Protein AF-A0A662HVS2-F1 (afdb_monomer_lite)

Foldseek 3Di:
DVVVVVVVVVVVLVVQLVVQLVVQVVVCCVPVCVVPVPVCVVCVVVSSVVSNVVSVVVVVVVVVVVVVVVVVVVCVVVVVVVVVVVCPVVVPD

Secondary structure (DSSP, 8-state):
-HHHHHHHHHHHHHHHHHHHHHHHHHHHIIIIIHH-HHHHHHHHHHHHHHHHHHHHHHHHHHHHHHHHHHHHHHHHHHHHHHHHHHHHHHHT-

Radius of gyration: 23.28 Å; chains: 1; bounding box: 54×32×63 Å

Structure (mmCIF, N/CA/C/O backbone):
data_AF-A0A662HVS2-F1
#
_entry.id   AF-A0A662HVS2-F1
#
loop_
_atom_site.group_PDB
_atom_site.id
_atom_site.type_symbol
_atom_site.label_atom_id
_atom_site.label_alt_id
_atom_site.label_comp_id
_atom_site.label_asym_id
_atom_site.label_entity_id
_atom_site.label_seq_id
_atom_site.pdbx_PDB_ins_code
_atom_site.Cartn_x
_atom_site.Cartn_y
_atom_site.Cartn_z
_atom_site.occupancy
_atom_site.B_iso_or_equiv
_atom_site.auth_seq_id
_atom_site.auth_comp_id
_atom_site.auth_asym_id
_atom_site.auth_atom_id
_atom_site.pdbx_PDB_model_num
ATOM 1 N N . GLU A 1 1 ? 6.350 21.814 -8.821 1.00 77.00 1 GLU A N 1
ATOM 2 C CA . GLU A 1 1 ? 6.280 20.498 -9.494 1.00 77.00 1 GLU A CA 1
ATOM 3 C C . GLU A 1 1 ? 6.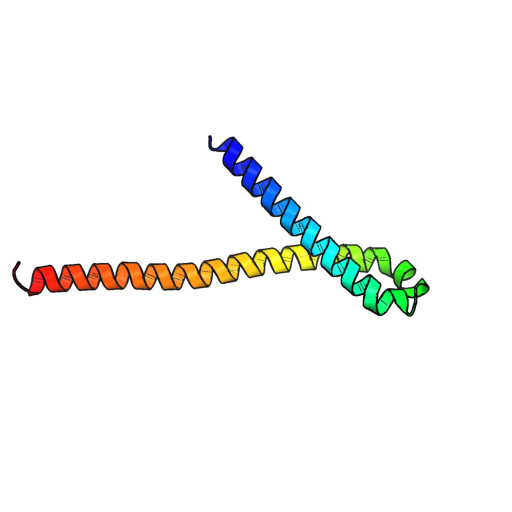454 19.326 -8.523 1.00 77.00 1 GLU A C 1
ATOM 5 O O . GLU A 1 1 ? 5.456 18.705 -8.193 1.00 77.00 1 GLU A O 1
ATOM 10 N N . ALA A 1 2 ? 7.643 19.049 -7.964 1.00 87.81 2 ALA A N 1
ATOM 11 C CA . ALA A 1 2 ? 7.842 17.875 -7.088 1.00 87.81 2 ALA A CA 1
ATOM 12 C C . ALA A 1 2 ? 6.936 17.832 -5.835 1.00 87.81 2 ALA A C 1
ATOM 14 O O . ALA A 1 2 ? 6.409 16.777 -5.491 1.00 87.81 2 ALA A O 1
ATOM 15 N N . ALA A 1 3 ? 6.703 18.973 -5.176 1.00 92.56 3 ALA A N 1
ATOM 16 C CA . ALA A 1 3 ? 5.824 19.050 -4.003 1.00 92.56 3 ALA A CA 1
ATOM 17 C C . ALA A 1 3 ? 4.357 18.697 -4.318 1.00 92.56 3 ALA A C 1
ATOM 19 O O . ALA A 1 3 ? 3.660 18.116 -3.489 1.00 92.56 3 ALA A O 1
ATOM 20 N N . GLU A 1 4 ? 3.899 19.015 -5.527 1.00 95.31 4 GLU A N 1
ATOM 21 C CA . GLU A 1 4 ? 2.537 18.730 -5.979 1.00 95.31 4 GLU A CA 1
ATOM 22 C C . GLU A 1 4 ? 2.355 17.237 -6.265 1.00 95.31 4 GLU A C 1
ATOM 24 O O . GLU A 1 4 ? 1.371 16.639 -5.839 1.00 95.31 4 GLU A O 1
ATOM 29 N N . LEU A 1 5 ? 3.365 16.600 -6.868 1.00 94.50 5 LEU A N 1
ATOM 30 C CA . LEU A 1 5 ? 3.386 15.149 -7.066 1.00 94.50 5 LEU A CA 1
ATOM 31 C C . LEU A 1 5 ? 3.367 14.390 -5.736 1.00 94.50 5 LEU A C 1
ATOM 33 O O . LEU A 1 5 ? 2.605 13.439 -5.582 1.00 94.50 5 LEU A O 1
ATOM 37 N N . VAL A 1 6 ? 4.168 14.825 -4.758 1.00 95.31 6 VAL A N 1
ATOM 38 C CA . VAL A 1 6 ? 4.170 14.220 -3.417 1.00 95.31 6 VAL A CA 1
ATOM 39 C C . VAL A 1 6 ? 2.789 14.332 -2.778 1.00 95.31 6 VAL A C 1
ATOM 41 O O . VAL A 1 6 ? 2.288 13.347 -2.239 1.00 95.31 6 VAL A O 1
ATOM 44 N N . LYS A 1 7 ? 2.143 15.499 -2.883 1.00 96.81 7 LYS A N 1
ATOM 45 C CA . LYS A 1 7 ? 0.788 15.706 -2.368 1.00 96.81 7 LYS A CA 1
ATOM 46 C C . LYS A 1 7 ? -0.215 14.739 -3.005 1.00 96.81 7 LYS A C 1
ATOM 48 O O . LYS A 1 7 ? -0.926 14.059 -2.274 1.00 96.81 7 LYS A O 1
ATOM 53 N N . LEU A 1 8 ? -0.224 14.626 -4.334 1.00 96.50 8 LEU A N 1
ATOM 54 C CA . LEU A 1 8 ? -1.130 13.723 -5.053 1.00 96.50 8 LEU A CA 1
ATOM 55 C C . LEU A 1 8 ? -0.930 12.257 -4.651 1.00 96.50 8 LEU A C 1
ATOM 57 O O . LEU A 1 8 ? -1.902 11.527 -4.463 1.00 96.50 8 LEU A O 1
ATOM 61 N N . VAL A 1 9 ? 0.323 11.825 -4.482 1.00 93.94 9 VAL A N 1
ATOM 62 C CA . VAL A 1 9 ? 0.636 10.462 -4.027 1.00 93.94 9 VAL A CA 1
ATOM 63 C C . VAL A 1 9 ? 0.113 10.225 -2.612 1.00 93.94 9 VAL A C 1
ATOM 65 O O . VAL A 1 9 ? -0.510 9.196 -2.357 1.00 93.94 9 VAL A O 1
ATOM 68 N N . VAL A 1 10 ? 0.332 11.172 -1.697 1.00 95.81 10 VAL A N 1
ATOM 69 C CA . VAL A 1 10 ? -0.153 11.068 -0.314 1.00 95.81 10 VAL A CA 1
ATOM 70 C C . VAL A 1 10 ? -1.681 11.029 -0.275 1.00 95.81 10 VAL A C 1
ATOM 72 O O . VAL A 1 10 ? -2.244 10.151 0.375 1.00 95.81 10 VAL A O 1
ATOM 75 N N . GLU A 1 11 ? -2.361 11.917 -1.000 1.00 97.00 11 GLU A N 1
ATOM 76 C CA . GLU A 1 11 ? -3.826 11.941 -1.075 1.00 97.00 11 GLU A CA 1
ATOM 77 C C . GLU A 1 11 ? -4.384 10.642 -1.669 1.00 97.00 11 GLU A C 1
ATOM 79 O O . GLU A 1 11 ? -5.323 10.068 -1.118 1.00 97.00 11 GLU A O 1
ATOM 84 N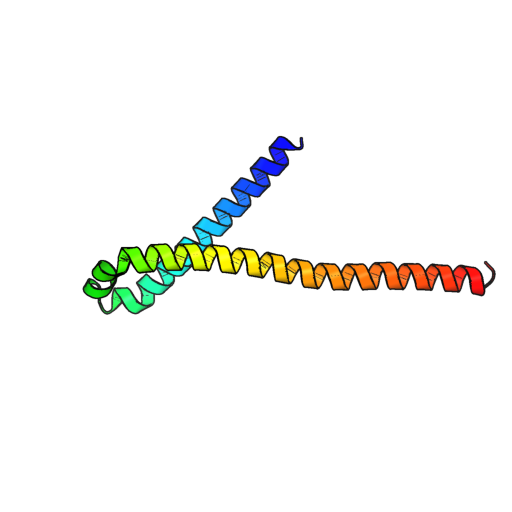 N . GLY A 1 12 ? -3.768 10.120 -2.734 1.00 95.38 12 GLY A N 1
ATOM 85 C CA . GLY A 1 12 ? -4.153 8.842 -3.332 1.00 95.38 12 GLY A CA 1
ATOM 86 C C . GLY A 1 12 ? -3.988 7.659 -2.373 1.00 95.38 12 GLY A C 1
ATOM 87 O O . GLY A 1 12 ? -4.887 6.825 -2.256 1.00 95.38 12 GLY A O 1
ATOM 88 N N . LEU A 1 13 ? -2.872 7.602 -1.638 1.00 95.12 13 LEU A N 1
ATOM 89 C CA . LEU A 1 13 ? -2.634 6.568 -0.627 1.00 95.12 13 LEU A CA 1
ATOM 90 C C . LEU A 1 13 ? -3.625 6.659 0.537 1.00 95.12 13 LEU A C 1
ATOM 92 O O . LEU A 1 13 ? -4.108 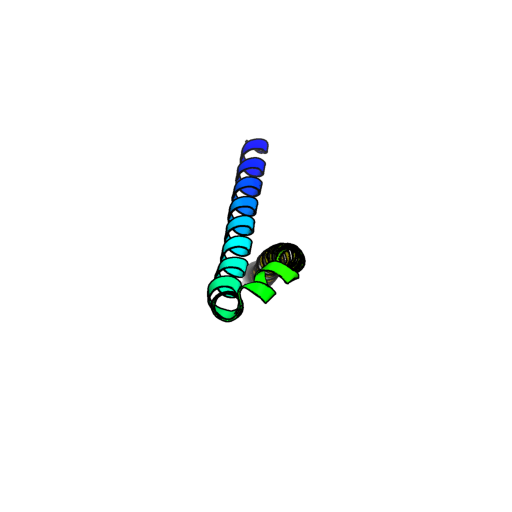5.629 1.003 1.00 95.12 13 LEU A O 1
ATOM 96 N N . LEU A 1 14 ? -3.958 7.872 0.983 1.00 97.06 14 LEU A N 1
ATOM 97 C CA . LEU A 1 14 ? -4.953 8.091 2.034 1.00 97.06 14 LEU A CA 1
ATOM 98 C C . LEU A 1 14 ? -6.357 7.682 1.581 1.00 97.06 14 LEU A C 1
ATOM 100 O O . LEU A 1 14 ? -7.074 7.035 2.344 1.00 97.06 14 LEU A O 1
ATOM 104 N N . LEU A 1 15 ? -6.743 8.006 0.344 1.00 97.06 15 LEU A N 1
ATOM 105 C CA . LEU A 1 15 ? -8.010 7.561 -0.241 1.00 97.06 15 LEU A CA 1
ATOM 106 C C . LEU A 1 15 ? -8.090 6.033 -0.286 1.00 97.06 15 LEU A C 1
ATOM 108 O O . LEU A 1 15 ? -9.083 5.462 0.163 1.00 97.06 15 LEU A O 1
ATOM 112 N N . LEU A 1 16 ? -7.031 5.374 -0.763 1.00 95.44 16 LEU A N 1
ATOM 113 C CA . LEU A 1 16 ? -6.960 3.915 -0.821 1.00 95.44 16 LEU A CA 1
ATOM 114 C C . LEU A 1 16 ? -7.037 3.287 0.577 1.00 95.44 16 LEU A C 1
ATOM 116 O O . LEU A 1 16 ? -7.798 2.345 0.785 1.00 95.44 16 LEU A O 1
ATOM 120 N N . TYR A 1 17 ? -6.286 3.825 1.539 1.00 97.19 17 TYR A N 1
ATOM 121 C CA . TYR A 1 17 ? -6.313 3.375 2.929 1.00 97.19 17 TYR A CA 1
ATOM 122 C C . TYR A 1 17 ? -7.714 3.486 3.533 1.00 97.19 17 TYR A C 1
ATOM 124 O O . TYR A 1 17 ? -8.245 2.495 4.033 1.00 97.19 17 TYR A O 1
ATOM 132 N N . ASN A 1 18 ? -8.341 4.658 3.437 1.00 96.88 18 ASN A N 1
ATOM 133 C CA . ASN A 1 18 ? -9.670 4.888 3.995 1.00 96.88 18 ASN A CA 1
ATOM 134 C C . ASN A 1 18 ? -10.718 3.975 3.349 1.00 96.88 18 ASN A C 1
ATOM 136 O O . ASN A 1 18 ? -11.562 3.416 4.048 1.00 96.88 18 ASN A O 1
ATOM 140 N N . TRP A 1 19 ? -10.638 3.779 2.032 1.00 97.00 19 TRP A N 1
ATOM 141 C CA . TRP A 1 19 ? -11.525 2.878 1.300 1.00 97.00 19 TRP A CA 1
ATOM 142 C C . TRP A 1 19 ? -11.364 1.415 1.735 1.00 97.00 19 TRP A C 1
ATOM 144 O O . TRP A 1 19 ? -12.360 0.728 1.958 1.00 97.00 19 TRP A O 1
ATOM 154 N N . LEU A 1 20 ? -10.127 0.947 1.936 1.00 96.31 20 LEU A N 1
ATOM 155 C CA . LEU A 1 20 ? -9.859 -0.405 2.430 1.00 96.31 20 LEU A CA 1
ATOM 156 C C . LEU A 1 20 ? -10.365 -0.603 3.859 1.00 96.31 20 LEU A C 1
ATOM 158 O O . LEU A 1 20 ? -11.046 -1.591 4.128 1.00 96.31 20 LEU A O 1
ATOM 162 N N . VAL A 1 21 ? -10.081 0.339 4.766 1.00 95.50 21 VAL A N 1
ATOM 163 C CA . VAL A 1 21 ? -10.598 0.289 6.144 1.00 95.50 21 VAL A CA 1
ATOM 164 C C . VAL A 1 21 ? -12.123 0.245 6.136 1.00 95.50 21 VAL A C 1
ATOM 166 O O . VAL A 1 21 ? -12.712 -0.564 6.852 1.00 95.50 21 VAL A O 1
ATOM 169 N N . TYR A 1 22 ? -12.762 1.075 5.309 1.00 9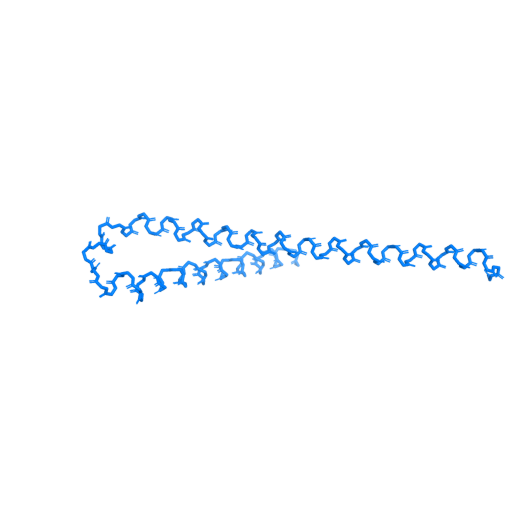4.81 22 TYR A N 1
ATOM 170 C CA . TYR A 1 22 ? -14.212 1.086 5.164 1.00 94.81 22 TYR A CA 1
ATOM 171 C C . TYR A 1 22 ? -14.749 -0.272 4.709 1.00 94.81 22 TYR A C 1
ATOM 173 O O . TYR A 1 22 ? -15.636 -0.813 5.361 1.00 94.81 22 TYR A O 1
ATOM 181 N N . ILE A 1 23 ? -14.187 -0.862 3.649 1.00 94.56 23 ILE A N 1
ATOM 182 C CA . ILE A 1 23 ? -14.633 -2.168 3.147 1.00 94.56 23 ILE A CA 1
ATOM 183 C C . ILE A 1 23 ? -14.464 -3.258 4.198 1.00 94.56 23 ILE A C 1
ATOM 185 O O . ILE A 1 23 ? -15.379 -4.053 4.395 1.00 94.56 23 ILE A O 1
ATOM 189 N N . ILE A 1 24 ? -13.327 -3.300 4.893 1.00 92.69 24 ILE A N 1
ATOM 190 C CA . ILE A 1 24 ? -13.082 -4.318 5.920 1.00 92.69 24 ILE A CA 1
ATOM 191 C C . ILE A 1 24 ? -14.137 -4.213 7.028 1.00 92.69 24 ILE A C 1
ATOM 193 O O . ILE A 1 24 ? -14.735 -5.219 7.408 1.00 92.69 24 ILE A O 1
ATOM 197 N N . ARG A 1 25 ? -14.418 -2.996 7.507 1.00 89.56 25 ARG A N 1
ATOM 198 C CA . ARG A 1 25 ? -15.435 -2.766 8.544 1.00 89.56 25 ARG A CA 1
ATOM 199 C C . ARG A 1 25 ? -16.840 -3.079 8.041 1.00 89.56 25 ARG A C 1
ATOM 201 O O . ARG A 1 25 ? -17.568 -3.780 8.731 1.00 89.56 25 ARG A O 1
ATOM 208 N N . TYR A 1 26 ? -17.179 -2.658 6.825 1.00 90.06 26 TYR A N 1
ATOM 209 C CA . TYR A 1 26 ? -18.464 -2.954 6.192 1.00 90.06 26 TYR A CA 1
ATOM 210 C C . TYR A 1 26 ? -18.703 -4.463 6.046 1.00 90.06 26 TYR A C 1
ATOM 212 O O . TYR A 1 26 ? -19.791 -4.954 6.331 1.00 90.06 26 TYR A O 1
ATOM 220 N N . MET A 1 27 ? -17.679 -5.225 5.656 1.00 89.19 27 MET A N 1
ATOM 221 C CA . MET A 1 27 ? -17.764 -6.683 5.543 1.00 89.19 27 MET A CA 1
ATOM 222 C C . MET A 1 27 ? -18.001 -7.348 6.903 1.00 89.19 27 MET A C 1
ATOM 224 O O . MET A 1 27 ? -18.805 -8.275 7.001 1.00 89.19 27 MET A O 1
ATOM 228 N N . LEU A 1 28 ? -17.337 -6.870 7.960 1.00 85.81 28 LEU A N 1
ATOM 229 C CA . LEU A 1 28 ? -17.540 -7.357 9.329 1.00 85.81 28 LEU A CA 1
ATOM 230 C C . LEU A 1 28 ? -18.926 -6.979 9.873 1.00 85.81 28 LEU A C 1
ATOM 232 O O . LEU A 1 28 ? -19.573 -7.797 10.527 1.00 85.81 28 LEU A O 1
ATOM 236 N N . GLU A 1 29 ? -19.407 -5.779 9.545 1.00 82.69 29 GLU A N 1
ATOM 237 C CA . GLU A 1 29 ? -20.756 -5.314 9.868 1.00 82.69 29 GLU A CA 1
ATOM 238 C C . GLU A 1 29 ? -21.833 -6.169 9.196 1.00 82.69 29 GLU A C 1
ATOM 240 O O . GLU A 1 29 ? -22.765 -6.631 9.854 1.00 82.69 29 GLU A O 1
ATOM 245 N N . ALA A 1 30 ? -21.680 -6.425 7.895 1.00 83.69 30 ALA A N 1
ATOM 246 C CA . ALA A 1 30 ? -22.636 -7.181 7.097 1.00 83.69 30 ALA A CA 1
ATOM 247 C C . ALA A 1 30 ? -22.704 -8.674 7.467 1.00 83.69 30 ALA A C 1
ATOM 249 O O . ALA A 1 30 ? -23.721 -9.311 7.191 1.00 83.69 30 ALA A O 1
ATOM 250 N N . THR A 1 31 ? -21.648 -9.222 8.077 1.00 80.81 31 THR A N 1
ATOM 251 C CA . THR A 1 31 ? -21.554 -10.636 8.470 1.00 80.81 31 THR A CA 1
ATOM 252 C C . THR A 1 31 ? -21.778 -10.823 9.970 1.00 80.81 31 THR A C 1
ATOM 254 O O . THR A 1 31 ? -22.861 -11.216 10.389 1.00 80.81 31 THR A O 1
ATOM 257 N N . ILE A 1 32 ? -20.773 -10.510 10.789 1.00 70.94 32 ILE A N 1
ATOM 258 C CA . ILE A 1 32 ? -20.734 -10.853 12.216 1.00 70.94 32 ILE A CA 1
ATOM 259 C C . ILE A 1 32 ? -21.623 -9.920 13.043 1.00 70.94 32 ILE A C 1
ATOM 261 O O . ILE A 1 32 ? -22.330 -10.370 13.946 1.00 70.94 32 ILE A O 1
ATOM 265 N N . PHE A 1 33 ? -21.613 -8.614 12.763 1.00 68.69 33 PHE A N 1
ATOM 266 C CA . PHE A 1 33 ? -22.304 -7.656 13.642 1.00 68.69 33 PHE A CA 1
ATOM 267 C C . PHE A 1 33 ? -23.807 -7.599 13.412 1.00 68.69 33 PHE A C 1
ATOM 269 O O . PHE A 1 33 ? -24.544 -7.228 14.323 1.00 68.69 33 PHE A O 1
ATOM 276 N N . LYS A 1 34 ? -24.274 -8.020 12.233 1.00 69.75 34 LYS A N 1
ATOM 277 C CA . LYS A 1 34 ? -25.703 -8.169 11.961 1.00 69.75 34 LYS A CA 1
ATOM 278 C C . LYS A 1 34 ? -26.340 -9.290 12.790 1.00 69.75 34 LYS A C 1
ATOM 280 O O . LYS A 1 34 ? -27.509 -9.181 13.144 1.00 69.75 34 LYS A O 1
ATOM 285 N N . GLU A 1 35 ? -25.585 -10.344 13.104 1.00 74.50 35 GLU A N 1
ATOM 286 C CA . GLU A 1 35 ? -26.071 -11.492 13.882 1.00 74.50 35 GLU A CA 1
ATOM 287 C C . GLU A 1 35 ? -25.940 -11.298 15.401 1.00 74.50 35 GLU A C 1
ATOM 289 O O . GLU A 1 35 ? -26.777 -11.803 16.144 1.00 74.50 35 GLU A O 1
ATOM 294 N N . ASN A 1 36 ? -24.924 -10.564 15.878 1.00 77.25 36 ASN A N 1
ATOM 295 C CA . ASN A 1 36 ? -24.725 -10.284 17.307 1.00 77.25 36 ASN A CA 1
ATOM 296 C C . ASN A 1 36 ? -24.142 -8.874 17.557 1.00 77.25 36 ASN A C 1
ATOM 298 O O . ASN A 1 36 ? -22.917 -8.709 17.646 1.00 77.25 36 ASN A O 1
ATOM 302 N N . PRO A 1 37 ? -24.994 -7.845 17.718 1.00 76.94 37 PRO A N 1
ATOM 303 C CA . PRO A 1 37 ? -24.545 -6.464 17.913 1.00 76.94 37 PRO A CA 1
ATOM 304 C C . PRO A 1 37 ? -23.790 -6.242 19.237 1.00 76.94 37 PRO A C 1
ATOM 306 O O . PRO A 1 37 ? -22.878 -5.417 19.283 1.00 76.94 37 PRO A O 1
ATOM 309 N N . ASP A 1 38 ? -24.074 -7.013 20.291 1.00 82.44 38 ASP A N 1
ATOM 310 C CA . ASP A 1 38 ? -23.348 -6.924 21.571 1.00 82.44 38 ASP A CA 1
ATOM 311 C C . ASP A 1 38 ? -21.860 -7.282 21.432 1.00 82.44 38 ASP A C 1
ATOM 313 O O . ASP A 1 38 ? -20.984 -6.664 22.044 1.00 82.44 38 ASP A O 1
ATOM 317 N N . ILE A 1 39 ? -21.550 -8.268 20.583 1.00 75.56 39 ILE A N 1
ATOM 318 C CA . ILE A 1 39 ? -20.169 -8.667 20.288 1.00 75.56 39 ILE A CA 1
ATOM 319 C C . ILE A 1 39 ? -19.480 -7.566 19.481 1.00 75.56 39 ILE A C 1
ATOM 321 O O . ILE A 1 39 ? -18.340 -7.208 19.777 1.00 75.56 39 ILE A O 1
ATOM 325 N N . ALA A 1 40 ? -20.182 -6.970 18.517 1.00 75.50 40 ALA A N 1
ATOM 326 C CA . ALA A 1 40 ? -19.666 -5.845 17.745 1.00 75.50 40 ALA A CA 1
ATOM 327 C C . ALA A 1 40 ? -19.210 -4.697 18.651 1.00 75.50 40 ALA A C 1
ATOM 329 O O . ALA A 1 40 ? -18.111 -4.169 18.493 1.00 75.50 40 ALA A O 1
ATOM 330 N N . GLN A 1 41 ? -20.034 -4.355 19.641 1.00 82.00 41 GLN A N 1
ATOM 331 C CA . GLN A 1 41 ? -19.761 -3.249 20.545 1.00 82.00 41 GLN A CA 1
ATOM 332 C C . GLN A 1 41 ? -18.627 -3.571 21.524 1.00 82.00 41 GLN A C 1
ATOM 334 O O . GLN A 1 41 ? -17.764 -2.730 21.765 1.00 82.00 41 GLN A O 1
ATOM 339 N N . LYS A 1 42 ? -18.567 -4.810 22.025 1.00 88.06 42 LYS A N 1
ATOM 340 C CA . LYS A 1 42 ? -17.509 -5.260 22.939 1.00 88.06 42 LYS A CA 1
ATOM 341 C C . LYS A 1 42 ? -16.121 -5.301 22.293 1.00 88.06 42 LYS A C 1
ATOM 343 O O . LYS A 1 42 ? -15.128 -5.082 22.981 1.00 88.06 42 LYS A O 1
ATOM 348 N N . TYR A 1 43 ? -16.040 -5.595 20.997 1.00 87.50 43 TYR A N 1
ATOM 349 C CA . TYR A 1 43 ? -14.768 -5.747 20.282 1.00 87.50 43 TYR A CA 1
ATOM 350 C C . TYR A 1 43 ? -14.465 -4.599 19.308 1.00 87.50 43 TYR A C 1
ATOM 352 O O . TYR A 1 43 ? -13.482 -4.681 18.569 1.00 87.50 43 TYR A O 1
ATOM 360 N N . ALA A 1 44 ? -15.268 -3.530 19.308 1.00 84.94 44 ALA A N 1
ATOM 361 C CA . ALA A 1 44 ? -15.180 -2.425 18.352 1.00 84.94 44 ALA A CA 1
ATOM 362 C C . ALA A 1 44 ? -13.763 -1.834 18.233 1.00 84.94 44 ALA A C 1
ATOM 364 O O . ALA A 1 44 ? -13.278 -1.618 17.120 1.00 84.94 44 ALA A O 1
ATOM 365 N N . ASP A 1 45 ? -13.075 -1.646 19.362 1.00 89.31 45 ASP A N 1
ATOM 366 C CA . ASP A 1 45 ? -11.710 -1.109 19.397 1.00 89.31 45 ASP A CA 1
ATOM 367 C C . ASP A 1 45 ? -10.705 -2.059 18.734 1.00 89.31 45 ASP A C 1
ATOM 369 O O . ASP A 1 45 ? -9.923 -1.654 17.870 1.00 89.31 45 ASP A O 1
ATOM 373 N N . ALA A 1 46 ? -10.761 -3.350 19.078 1.00 91.31 46 ALA A N 1
ATOM 374 C CA . ALA A 1 46 ? -9.892 -4.367 18.490 1.00 91.31 46 ALA A CA 1
ATOM 375 C C . ALA A 1 46 ? -10.126 -4.498 16.976 1.00 91.31 46 ALA A C 1
ATOM 377 O O . ALA A 1 46 ? -9.172 -4.564 16.200 1.00 91.31 46 ALA A O 1
ATOM 378 N N . ILE A 1 47 ? -11.389 -4.468 16.547 1.00 89.19 47 ILE A N 1
ATOM 379 C CA . ILE A 1 47 ? -11.781 -4.487 15.135 1.00 89.19 47 ILE A CA 1
ATOM 380 C C . ILE A 1 47 ? -11.262 -3.248 14.404 1.00 89.19 47 ILE A C 1
ATOM 382 O O . ILE A 1 47 ? -10.751 -3.374 13.292 1.00 89.19 47 ILE A O 1
ATOM 386 N N . GLY A 1 48 ? -11.348 -2.061 15.007 1.00 90.75 48 GLY A N 1
ATOM 387 C CA . GLY A 1 48 ? -10.832 -0.824 14.420 1.00 90.75 48 GLY A CA 1
ATOM 388 C C . GLY A 1 48 ? -9.322 -0.879 14.176 1.00 90.75 48 GLY A C 1
ATOM 389 O O . GLY A 1 48 ? -8.855 -0.555 13.079 1.00 90.75 48 GLY A O 1
ATOM 390 N N . ILE A 1 49 ? -8.565 -1.363 15.164 1.00 93.81 49 ILE A N 1
ATOM 391 C CA . ILE A 1 49 ? -7.108 -1.520 15.064 1.00 93.81 49 ILE A CA 1
ATOM 392 C C . ILE A 1 49 ? -6.756 -2.562 14.000 1.00 93.81 49 ILE A C 1
ATOM 394 O O . ILE A 1 49 ? -5.958 -2.286 13.104 1.00 93.81 49 ILE A O 1
ATOM 398 N N . LEU A 1 50 ? -7.382 -3.741 14.049 1.00 94.25 50 LEU A N 1
ATOM 399 C CA . LEU A 1 50 ? -7.107 -4.815 13.094 1.00 94.25 50 LEU A CA 1
ATOM 400 C C . LEU A 1 50 ? -7.495 -4.431 11.666 1.00 94.25 50 LEU A C 1
ATOM 402 O O . LEU A 1 50 ? -6.745 -4.734 10.742 1.00 94.25 50 LEU A O 1
ATOM 406 N N . SER A 1 51 ? -8.605 -3.717 11.474 1.00 93.19 51 SER A N 1
ATOM 407 C CA . SER A 1 51 ? -9.013 -3.215 10.154 1.00 93.19 51 SER A CA 1
ATOM 408 C C . SER A 1 51 ? -7.983 -2.236 9.593 1.00 93.19 51 SER A C 1
ATOM 410 O O . SER A 1 51 ? -7.603 -2.340 8.429 1.00 93.19 51 SER A O 1
ATOM 412 N N . SER A 1 52 ? -7.475 -1.331 10.436 1.00 95.06 52 SER A N 1
ATOM 413 C CA . SER A 1 52 ? -6.433 -0.365 10.065 1.00 95.06 52 SER A CA 1
ATOM 414 C C . SER A 1 52 ? -5.129 -1.060 9.664 1.00 95.06 52 SER A C 1
ATOM 416 O O . SER A 1 52 ? -4.587 -0.802 8.589 1.00 95.06 52 SER A O 1
ATOM 418 N N . ILE A 1 53 ? -4.647 -1.997 10.488 1.00 96.69 53 ILE A N 1
ATOM 419 C CA . ILE A 1 53 ? -3.421 -2.759 10.204 1.00 96.69 53 ILE A CA 1
ATOM 420 C C . ILE A 1 53 ? -3.591 -3.615 8.942 1.00 96.69 53 ILE A C 1
ATOM 422 O O . ILE A 1 53 ? -2.688 -3.672 8.108 1.00 96.69 53 ILE A O 1
ATOM 426 N N . THR A 1 54 ? -4.760 -4.232 8.757 1.00 95.38 54 THR A N 1
ATOM 427 C CA . THR A 1 54 ? -5.071 -5.037 7.568 1.00 95.38 54 THR A CA 1
ATOM 428 C C . THR A 1 54 ? -5.072 -4.181 6.303 1.00 95.38 54 THR A C 1
ATOM 430 O O . THR A 1 54 ? -4.487 -4.583 5.300 1.00 95.38 54 THR A O 1
ATOM 433 N N . ALA A 1 55 ? -5.653 -2.978 6.341 1.00 96.44 55 ALA A N 1
ATOM 434 C CA . ALA A 1 55 ? -5.619 -2.057 5.208 1.00 96.44 55 ALA A CA 1
ATOM 435 C C . ALA A 1 55 ? -4.177 -1.695 4.814 1.00 96.44 55 ALA A C 1
ATOM 437 O O . ALA A 1 55 ? -3.827 -1.769 3.638 1.00 96.44 55 ALA A O 1
ATOM 438 N N . ILE A 1 56 ? -3.316 -1.383 5.791 1.00 96.50 56 ILE A N 1
ATOM 439 C CA . ILE A 1 56 ? -1.891 -1.107 5.542 1.00 96.50 56 ILE A CA 1
ATOM 440 C C . ILE A 1 56 ? -1.204 -2.325 4.914 1.00 96.50 56 ILE A C 1
ATOM 442 O O . ILE A 1 56 ? -0.504 -2.185 3.911 1.00 96.50 56 ILE A O 1
ATOM 446 N N . TYR A 1 57 ? -1.427 -3.523 5.461 1.00 96.50 57 TYR A N 1
ATOM 447 C CA . TYR A 1 57 ? -0.868 -4.762 4.919 1.00 96.50 57 TYR A CA 1
ATOM 448 C C . TYR A 1 57 ? -1.271 -4.987 3.454 1.00 96.50 57 TYR A C 1
ATOM 450 O O . TYR A 1 57 ? -0.415 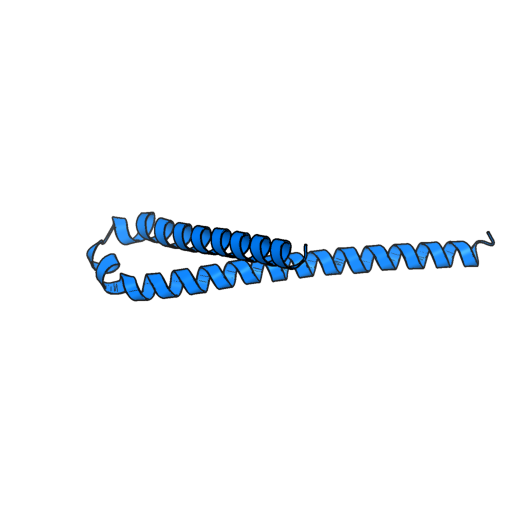-5.282 2.622 1.00 96.50 57 TYR A O 1
ATOM 458 N N . LEU A 1 58 ? -2.548 -4.791 3.114 1.00 96.19 58 LEU A N 1
ATOM 459 C CA . LEU A 1 58 ? -3.040 -4.943 1.744 1.00 96.19 58 LEU A CA 1
ATOM 460 C C . LEU A 1 58 ? -2.399 -3.933 0.786 1.00 96.19 58 LEU A C 1
ATOM 462 O O . LEU A 1 58 ? -2.008 -4.311 -0.316 1.00 96.19 58 LEU A O 1
ATOM 466 N N . ILE A 1 59 ? -2.225 -2.675 1.206 1.00 95.50 59 ILE A N 1
ATOM 467 C CA . ILE A 1 59 ? -1.514 -1.670 0.403 1.00 95.50 59 ILE A CA 1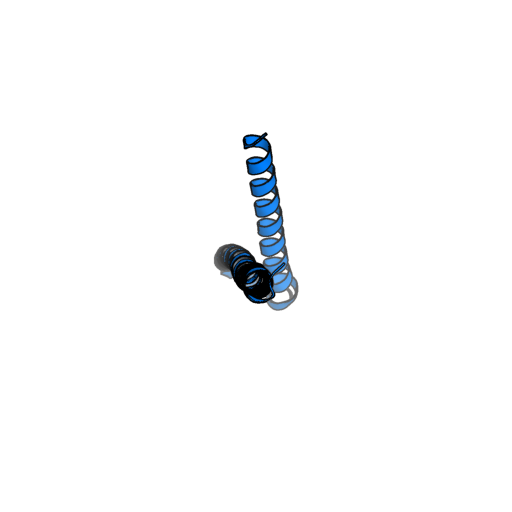
ATOM 468 C C . ILE A 1 59 ? -0.081 -2.133 0.126 1.00 95.50 59 ILE A C 1
ATOM 470 O O . ILE A 1 59 ? 0.360 -2.129 -1.023 1.00 95.50 59 ILE A O 1
ATOM 474 N N . LEU A 1 60 ? 0.643 -2.577 1.156 1.00 95.94 60 LEU A N 1
ATOM 475 C CA . LEU A 1 60 ? 2.014 -3.068 0.997 1.00 95.94 60 LEU A CA 1
ATOM 476 C C . LEU A 1 60 ? 2.082 -4.279 0.061 1.00 95.94 60 LEU A C 1
ATOM 478 O O . LEU A 1 60 ? 2.957 -4.332 -0.803 1.00 95.94 60 LEU A O 1
ATOM 482 N N . LEU A 1 61 ? 1.131 -5.207 0.178 1.00 95.38 61 LEU A N 1
ATOM 483 C CA . LEU A 1 61 ? 1.033 -6.381 -0.685 1.00 95.38 61 LEU A CA 1
ATOM 484 C C . LEU A 1 61 ? 0.831 -5.998 -2.162 1.00 95.38 61 LEU A C 1
ATOM 486 O O . LEU A 1 61 ? 1.435 -6.616 -3.047 1.00 95.38 61 LEU A O 1
ATOM 490 N N . LEU A 1 62 ? 0.034 -4.960 -2.444 1.00 91.88 62 LEU A N 1
ATOM 491 C CA . LEU A 1 62 ? -0.137 -4.425 -3.800 1.00 91.88 62 LEU A CA 1
ATOM 492 C C . LEU A 1 62 ? 1.190 -3.901 -4.359 1.00 91.88 62 LEU A C 1
ATOM 494 O O . LEU A 1 62 ? 1.575 -4.266 -5.472 1.00 91.88 62 LEU A O 1
ATOM 498 N N . PHE A 1 63 ? 1.926 -3.104 -3.579 1.00 93.31 63 PHE A N 1
ATOM 499 C CA . PHE A 1 63 ? 3.235 -2.588 -3.990 1.00 93.31 63 PHE A CA 1
ATOM 500 C C . PHE A 1 63 ? 4.274 -3.696 -4.170 1.00 93.31 63 PHE A C 1
ATOM 502 O O . PHE A 1 63 ? 5.055 -3.661 -5.123 1.00 93.31 63 PHE A O 1
ATOM 509 N N . GLU A 1 64 ? 4.280 -4.703 -3.299 1.00 95.06 64 GLU A N 1
ATOM 510 C CA . GLU A 1 64 ? 5.174 -5.852 -3.426 1.00 95.06 64 GLU A CA 1
ATOM 511 C C . GLU A 1 64 ? 4.896 -6.625 -4.721 1.00 95.06 64 GLU A C 1
ATOM 513 O O . GLU A 1 64 ? 5.819 -6.973 -5.464 1.00 95.06 64 GLU A O 1
ATOM 518 N N . THR A 1 65 ? 3.619 -6.845 -5.029 1.00 92.81 65 THR A N 1
ATOM 519 C CA . THR A 1 65 ? 3.189 -7.536 -6.248 1.00 92.81 65 THR A CA 1
ATOM 520 C C . THR A 1 65 ? 3.546 -6.730 -7.495 1.00 92.81 65 THR A C 1
ATOM 522 O O . THR A 1 65 ? 4.158 -7.267 -8.421 1.00 92.81 65 THR A O 1
ATOM 525 N N . ALA A 1 66 ? 3.266 -5.424 -7.498 1.00 92.19 66 ALA A N 1
ATOM 526 C CA . ALA A 1 66 ? 3.644 -4.526 -8.586 1.00 92.19 66 ALA A CA 1
ATOM 527 C C . ALA A 1 66 ? 5.164 -4.535 -8.821 1.00 92.19 66 ALA A C 1
ATOM 529 O O . ALA A 1 66 ? 5.622 -4.641 -9.959 1.00 92.19 66 ALA A O 1
ATOM 530 N N . LYS A 1 67 ? 5.961 -4.519 -7.745 1.00 94.75 67 LYS A N 1
ATOM 531 C CA . LYS A 1 67 ? 7.424 -4.601 -7.819 1.00 94.75 67 LYS A CA 1
ATOM 532 C C . LYS A 1 67 ? 7.902 -5.919 -8.432 1.00 94.75 67 LYS A C 1
ATOM 534 O O . LYS A 1 67 ? 8.845 -5.905 -9.224 1.00 94.75 67 LYS A O 1
ATOM 539 N N . LYS A 1 68 ? 7.274 -7.052 -8.094 1.00 94.19 68 LYS A N 1
ATOM 540 C CA . LYS A 1 68 ? 7.597 -8.363 -8.691 1.00 94.19 68 LYS A CA 1
ATOM 541 C C . LYS A 1 68 ? 7.356 -8.359 -10.200 1.00 94.19 68 LYS A C 1
ATOM 543 O O . LYS A 1 68 ? 8.244 -8.766 -10.945 1.00 94.19 68 LYS A O 1
ATOM 548 N N . ILE A 1 69 ? 6.208 -7.848 -10.644 1.00 94.38 69 ILE A N 1
ATOM 549 C CA . ILE A 1 69 ? 5.876 -7.735 -12.074 1.00 94.38 69 ILE A CA 1
ATOM 550 C C . ILE A 1 69 ? 6.883 -6.823 -12.780 1.00 94.38 69 ILE A C 1
ATOM 552 O O . ILE A 1 69 ? 7.470 -7.210 -13.790 1.00 94.38 69 ILE A O 1
ATOM 556 N N . LEU A 1 70 ? 7.154 -5.647 -12.208 1.00 95.44 70 LEU A N 1
ATOM 557 C CA . LEU A 1 70 ? 8.103 -4.686 -12.765 1.00 95.44 70 LEU A CA 1
ATOM 558 C C . LEU A 1 70 ? 9.506 -5.286 -12.905 1.00 95.44 70 LEU A C 1
ATOM 560 O O . LEU A 1 70 ? 10.163 -5.074 -13.920 1.00 95.44 70 LEU A O 1
ATOM 564 N N . LYS A 1 71 ? 9.952 -6.093 -11.935 1.00 95.38 71 LYS A N 1
ATOM 565 C CA . LYS A 1 71 ? 11.237 -6.799 -12.009 1.00 95.38 71 LYS A CA 1
ATOM 566 C C . LYS A 1 71 ? 11.307 -7.742 -13.214 1.00 95.38 71 LYS A C 1
ATOM 568 O O . LYS A 1 71 ? 12.329 -7.763 -13.892 1.00 95.38 71 LYS A O 1
ATOM 573 N N . VAL A 1 72 ? 10.243 -8.499 -13.489 1.00 95.88 72 VAL A N 1
ATOM 574 C CA . VAL A 1 72 ? 10.186 -9.402 -14.654 1.00 95.88 72 VAL A CA 1
ATOM 575 C C . VAL A 1 72 ? 10.257 -8.605 -15.955 1.00 95.88 72 VAL A C 1
ATOM 577 O O . VAL A 1 72 ? 11.082 -8.915 -16.811 1.00 95.88 72 VAL A O 1
ATOM 580 N N . VAL A 1 73 ? 9.453 -7.545 -16.076 1.00 95.69 73 VAL A N 1
ATOM 581 C CA . VAL A 1 73 ? 9.445 -6.670 -17.261 1.00 95.69 73 VAL A CA 1
ATOM 582 C C . VAL A 1 73 ? 10.822 -6.049 -17.497 1.00 95.69 73 VAL A C 1
ATOM 584 O O . VAL A 1 73 ? 11.302 -6.027 -18.627 1.00 95.69 73 VAL A O 1
ATOM 587 N N . LEU A 1 74 ? 11.488 -5.598 -16.433 1.00 96.44 74 LEU A N 1
ATOM 588 C CA . LEU A 1 74 ? 12.807 -4.983 -16.520 1.00 96.44 74 LEU A CA 1
ATOM 589 C C . LEU A 1 74 ? 13.867 -5.984 -16.999 1.00 96.44 74 LEU A C 1
ATOM 591 O O . LEU A 1 74 ? 14.637 -5.668 -17.901 1.00 96.44 74 LEU A O 1
ATOM 595 N N . ILE A 1 75 ? 13.882 -7.200 -16.443 1.00 97.12 75 ILE A N 1
ATOM 596 C CA . ILE A 1 75 ? 14.811 -8.260 -16.866 1.00 97.12 75 ILE A CA 1
ATOM 597 C C . ILE A 1 75 ? 14.588 -8.619 -18.337 1.00 97.12 75 ILE A C 1
ATOM 599 O O . ILE A 1 75 ? 15.556 -8.731 -19.084 1.00 97.12 75 ILE A O 1
ATOM 603 N N . LEU A 1 76 ? 13.330 -8.763 -18.764 1.00 97.06 76 LEU A N 1
ATOM 604 C CA . LEU A 1 76 ? 13.004 -9.061 -20.158 1.00 97.06 76 LEU A CA 1
ATOM 605 C C . LEU A 1 76 ? 13.438 -7.931 -21.095 1.00 97.06 76 LEU A C 1
ATOM 607 O O . LEU A 1 76 ? 14.077 -8.201 -22.108 1.00 97.06 76 LEU A O 1
ATOM 611 N N . GLY A 1 77 ? 13.140 -6.679 -20.740 1.00 96.06 77 GLY A N 1
ATOM 612 C CA . GLY A 1 77 ? 13.506 -5.510 -21.539 1.00 96.06 77 GLY A CA 1
ATOM 613 C C . GLY A 1 77 ? 15.015 -5.393 -21.742 1.00 96.06 77 GLY A C 1
ATOM 614 O O . GLY A 1 77 ? 15.479 -5.267 -22.874 1.00 96.06 77 GLY A O 1
ATOM 615 N N . TRP A 1 78 ? 15.795 -5.513 -20.664 1.00 97.31 78 TRP A N 1
ATOM 616 C CA . TRP A 1 78 ? 17.256 -5.490 -20.761 1.00 97.31 78 TRP A CA 1
ATOM 617 C C . TRP A 1 78 ? 17.821 -6.728 -21.462 1.00 97.31 78 TRP A C 1
ATOM 619 O O . TRP A 1 78 ? 18.753 -6.599 -22.250 1.00 97.31 78 TRP A O 1
ATOM 629 N N . GLY A 1 79 ? 17.252 -7.914 -21.229 1.00 96.94 79 GLY A N 1
ATOM 630 C CA . GLY A 1 79 ? 17.679 -9.149 -21.892 1.00 96.94 79 GLY A CA 1
ATOM 631 C C . GLY A 1 79 ? 17.511 -9.089 -23.412 1.00 96.94 79 GLY A C 1
ATOM 632 O O . GLY A 1 79 ? 18.440 -9.416 -24.147 1.00 96.94 79 GLY A O 1
ATOM 633 N N . LEU A 1 80 ? 16.359 -8.604 -23.885 1.00 96.38 80 LEU A N 1
ATOM 634 C CA . LEU A 1 80 ? 16.087 -8.375 -25.308 1.00 96.38 80 LEU A CA 1
ATOM 635 C C . LEU A 1 80 ? 17.040 -7.347 -25.918 1.00 96.38 80 LEU A C 1
ATOM 637 O O . LEU A 1 80 ? 17.566 -7.576 -27.005 1.00 96.38 80 LEU A O 1
ATOM 641 N N . LEU A 1 81 ? 17.289 -6.240 -25.214 1.00 96.44 81 LEU A N 1
ATOM 642 C CA . LEU A 1 81 ? 18.214 -5.202 -25.666 1.00 96.44 81 LEU A CA 1
ATOM 643 C C . LEU A 1 81 ? 19.629 -5.771 -25.839 1.00 96.44 81 LEU A C 1
ATOM 645 O O . LEU A 1 81 ? 20.240 -5.592 -26.891 1.00 96.44 81 LEU A O 1
ATOM 649 N N . ILE A 1 82 ? 20.132 -6.505 -24.843 1.00 96.50 82 ILE A N 1
ATOM 650 C CA . ILE A 1 82 ? 21.461 -7.129 -24.902 1.00 96.50 82 ILE A CA 1
ATOM 651 C C . ILE A 1 82 ? 21.546 -8.129 -26.063 1.00 96.50 82 ILE A C 1
ATOM 653 O O . ILE A 1 82 ? 22.532 -8.119 -26.798 1.00 96.50 82 ILE A O 1
ATOM 657 N N . LEU A 1 83 ? 20.517 -8.958 -26.266 1.00 95.06 83 LEU A N 1
ATOM 658 C CA . LEU A 1 83 ? 20.460 -9.893 -27.394 1.00 95.06 83 LEU A CA 1
ATOM 659 C C . LEU A 1 83 ? 20.495 -9.168 -28.742 1.00 95.06 83 LEU A C 1
ATOM 661 O O . LEU A 1 83 ? 21.247 -9.570 -29.626 1.00 95.06 83 LEU A O 1
ATOM 665 N N . ALA A 1 84 ? 19.728 -8.088 -28.894 1.00 94.69 84 ALA A N 1
ATOM 666 C CA . ALA A 1 84 ? 19.717 -7.293 -30.118 1.00 94.69 84 ALA A CA 1
ATOM 667 C C . ALA A 1 84 ? 21.095 -6.681 -30.414 1.00 94.69 84 ALA A C 1
ATOM 669 O O . ALA A 1 84 ? 21.563 -6.749 -31.548 1.00 94.69 84 ALA A O 1
ATOM 670 N N . LEU A 1 85 ? 21.776 -6.147 -29.394 1.00 94.56 85 LEU A N 1
ATOM 671 C CA . LEU A 1 85 ? 23.135 -5.620 -29.540 1.00 94.56 85 LEU A CA 1
ATOM 672 C C . LEU A 1 85 ? 24.137 -6.716 -29.918 1.00 94.56 85 LEU A C 1
ATOM 674 O O . LEU A 1 85 ? 24.948 -6.517 -30.818 1.00 94.56 85 LEU A O 1
ATOM 678 N N . ALA A 1 86 ? 24.071 -7.880 -29.269 1.00 93.50 86 ALA A N 1
ATOM 679 C CA . ALA A 1 86 ? 24.964 -8.999 -29.560 1.00 93.50 86 ALA A CA 1
ATOM 680 C C . ALA A 1 86 ? 24.784 -9.521 -30.993 1.00 93.50 86 ALA A C 1
ATOM 682 O O . ALA A 1 86 ? 25.769 -9.781 -31.679 1.00 93.50 86 ALA A O 1
ATOM 683 N N . LEU A 1 87 ? 23.536 -9.632 -31.459 1.00 93.50 87 LEU A N 1
ATOM 684 C CA . LEU A 1 87 ? 23.224 -10.022 -32.834 1.00 93.50 87 LEU A CA 1
ATOM 685 C C . LEU A 1 87 ? 23.653 -8.958 -33.848 1.00 93.50 87 LEU A C 1
ATOM 687 O O . LEU A 1 87 ? 24.150 -9.323 -34.907 1.00 93.50 87 LEU A O 1
ATOM 691 N N . GLY A 1 88 ? 23.512 -7.669 -33.526 1.00 90.69 88 GLY A N 1
ATOM 692 C CA . GLY A 1 88 ? 24.018 -6.583 -34.371 1.00 90.69 88 GLY A CA 1
ATOM 693 C C . GLY A 1 88 ? 25.535 -6.657 -34.549 1.00 90.69 88 GLY A C 1
ATOM 694 O O . GLY A 1 88 ? 26.028 -6.655 -35.671 1.00 90.69 88 GLY A O 1
ATOM 695 N N . VAL A 1 89 ? 26.272 -6.834 -33.448 1.00 88.81 89 VAL A N 1
ATOM 696 C CA . VAL A 1 89 ? 27.740 -6.936 -33.471 1.00 88.81 89 VAL A CA 1
ATOM 697 C C . VAL A 1 89 ? 28.224 -8.223 -34.154 1.00 88.81 89 VAL A C 1
ATOM 699 O O . VAL A 1 89 ? 29.175 -8.183 -34.927 1.00 88.81 89 VAL A O 1
ATOM 702 N N . ALA A 1 90 ? 27.592 -9.373 -33.893 1.00 81.75 90 ALA A N 1
ATOM 703 C CA . ALA A 1 90 ? 27.996 -10.660 -34.472 1.00 81.75 90 ALA A CA 1
ATOM 704 C C . ALA A 1 90 ? 27.548 -10.841 -35.933 1.00 81.75 90 ALA A C 1
ATOM 706 O O . ALA A 1 90 ? 28.186 -11.573 -36.688 1.00 81.75 90 ALA A O 1
ATOM 707 N N . GLY A 1 91 ? 26.449 -10.194 -36.324 1.00 73.06 91 GLY A N 1
ATOM 708 C CA . GLY A 1 91 ? 25.881 -10.246 -37.668 1.00 73.06 91 GLY A CA 1
ATOM 709 C C . GLY A 1 91 ? 26.600 -9.369 -38.695 1.00 73.06 91 GLY A C 1
ATOM 710 O O . GLY A 1 91 ? 26.314 -9.507 -39.880 1.00 73.06 91 GLY A O 1
ATOM 711 N N . GLY A 1 92 ? 27.535 -8.509 -38.276 1.00 61.16 92 GLY A N 1
ATOM 712 C CA . GLY A 1 92 ? 28.312 -7.669 -39.190 1.00 61.16 92 GLY A CA 1
ATOM 713 C C . GLY A 1 92 ? 27.459 -6.656 -39.957 1.00 61.16 92 GLY A C 1
ATOM 714 O O . GLY A 1 92 ? 27.598 -6.544 -41.175 1.00 61.16 92 GLY A O 1
ATOM 715 N N . ILE A 1 93 ? 26.583 -5.941 -39.246 1.00 52.12 93 ILE A N 1
ATOM 716 C CA . ILE A 1 93 ? 26.050 -4.642 -39.684 1.00 52.12 93 ILE A CA 1
ATOM 717 C C . ILE A 1 93 ? 26.785 -3.544 -38.919 1.00 52.12 93 ILE A C 1
ATOM 719 O O . ILE A 1 93 ? 26.997 -3.738 -37.700 1.00 52.12 93 ILE A O 1
#

pLDDT: mean 90.38, std 8.81, range [52.12, 97.31]

Sequence (93 aa):
EAAELVKLVVEGLLLLYNWLVYIIRYMLEATIFKENPDIAQKYADAIGILSSITAIYLILLLFETAKKILKVVLILGWGLLILALALGVAGGI